Protein AF-A0AA50DY52-F1 (afdb_monomer_lite)

Sequence (109 aa):
MRAQLNVRLWTAGAGLVAGGRSVLEALAAVQMEESNQHELPRRIPLLWITGRADSVQDLASYSRWLYFAPPGASASPHSALCAGLTVEVGKDLSQQLQRPPNFSPRMVS

Radius of gyration: 14.91 Å; chains: 1; bounding box: 33×32×46 Å

Foldseek 3Di:
DPPQPQDWDADQVPGIDTDDPRVVVCVVPDDPPDDRPDDDPQPDAEAAEDCDLVVVASHHAAHEYEHEDDPPRPDHHAYQRYFYFYDDPPDDVVVRVPDDTDHHHDPDD

Structure (mmCIF, N/CA/C/O backbone):
data_AF-A0AA50DY5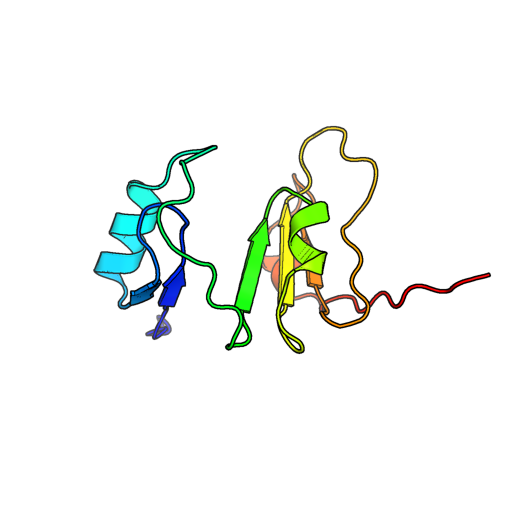2-F1
#
_entry.id   AF-A0AA50DY52-F1
#
loop_
_atom_site.group_PDB
_atom_site.id
_atom_site.type_symbol
_atom_site.label_atom_id
_atom_site.label_alt_id
_atom_site.label_comp_id
_atom_site.label_asym_id
_atom_site.label_entity_id
_atom_site.label_seq_id
_atom_site.pdbx_PDB_ins_code
_atom_site.Cartn_x
_atom_site.Cartn_y
_atom_site.Cartn_z
_atom_site.occupancy
_atom_site.B_iso_or_equiv
_atom_site.auth_seq_id
_atom_site.auth_comp_id
_atom_site.auth_asym_id
_atom_site.auth_atom_id
_atom_site.pdbx_PDB_model_num
ATOM 1 N N . MET A 1 1 ? -11.083 12.622 -19.545 1.00 38.72 1 MET A N 1
ATOM 2 C CA . MET A 1 1 ? -9.715 12.182 -19.896 1.00 38.72 1 MET A CA 1
ATOM 3 C C . MET A 1 1 ? -9.400 10.949 -19.047 1.00 38.72 1 MET A C 1
ATOM 5 O O . MET A 1 1 ? -9.331 11.087 -17.834 1.00 38.72 1 MET A O 1
ATOM 9 N N . ARG A 1 2 ? -9.337 9.732 -19.618 1.00 48.22 2 ARG A N 1
ATOM 10 C CA . ARG A 1 2 ? -8.881 8.546 -18.859 1.00 48.22 2 ARG A CA 1
ATOM 11 C C . ARG A 1 2 ? -7.374 8.696 -18.689 1.00 48.22 2 ARG A C 1
ATOM 13 O O . ARG A 1 2 ? -6.663 8.695 -19.689 1.00 48.22 2 ARG A O 1
ATOM 20 N N . ALA A 1 3 ? -6.901 8.870 -17.460 1.00 53.62 3 ALA A N 1
ATOM 21 C CA . ALA A 1 3 ? -5.473 8.835 -17.190 1.00 53.62 3 ALA A CA 1
ATOM 22 C C . ALA A 1 3 ? -4.950 7.454 -17.616 1.00 53.62 3 ALA A C 1
ATOM 24 O O . ALA A 1 3 ? -5.369 6.436 -17.063 1.00 53.62 3 ALA A O 1
ATOM 25 N N . GLN A 1 4 ? -4.079 7.405 -18.627 1.00 57.75 4 GLN A N 1
ATOM 26 C CA . GLN A 1 4 ? -3.275 6.217 -18.903 1.00 57.75 4 GLN A CA 1
ATOM 27 C C . GLN A 1 4 ? -2.240 6.119 -17.782 1.00 57.75 4 GLN A C 1
ATOM 29 O O . GLN A 1 4 ? -1.106 6.570 -17.905 1.00 57.75 4 GLN A O 1
ATOM 34 N N . LEU A 1 5 ? -2.676 5.626 -16.627 1.00 60.59 5 LEU A N 1
ATOM 35 C CA . LEU A 1 5 ? -1.789 5.386 -15.506 1.00 60.59 5 LEU A CA 1
ATOM 36 C C . LEU A 1 5 ? -0.876 4.222 -15.900 1.00 60.59 5 LEU A C 1
ATOM 38 O O . LEU A 1 5 ? -1.349 3.120 -16.181 1.00 60.59 5 LEU A O 1
ATOM 42 N N . ASN A 1 6 ? 0.435 4.464 -15.919 1.00 75.00 6 ASN A N 1
ATOM 43 C CA . ASN A 1 6 ? 1.434 3.401 -15.947 1.00 75.00 6 ASN A CA 1
ATOM 44 C C . ASN A 1 6 ? 1.439 2.714 -14.568 1.00 75.00 6 ASN A C 1
ATOM 46 O O . ASN A 1 6 ? 2.307 2.961 -13.730 1.00 75.00 6 ASN A O 1
ATOM 50 N N . VAL A 1 7 ? 0.374 1.955 -14.290 1.00 81.50 7 VAL A N 1
ATOM 51 C CA . VAL A 1 7 ? 0.162 1.296 -13.001 1.00 81.50 7 VAL A CA 1
ATOM 52 C C . VAL A 1 7 ? 1.056 0.073 -12.930 1.00 81.50 7 VAL A C 1
ATOM 54 O O . VAL A 1 7 ? 1.069 -0.768 -13.833 1.00 81.50 7 VAL A O 1
ATOM 57 N N . ARG A 1 8 ? 1.768 -0.027 -11.812 1.00 90.81 8 ARG A N 1
ATOM 58 C CA . ARG A 1 8 ? 2.379 -1.264 -11.349 1.00 90.81 8 ARG A CA 1
ATOM 59 C C . ARG A 1 8 ? 1.680 -1.679 -10.067 1.00 90.81 8 ARG A C 1
ATOM 61 O O . ARG A 1 8 ? 1.386 -0.825 -9.233 1.00 90.81 8 ARG A O 1
ATOM 68 N N . LEU A 1 9 ? 1.420 -2.967 -9.932 1.00 91.56 9 LEU A N 1
ATOM 69 C CA . LEU A 1 9 ? 0.806 -3.560 -8.755 1.00 91.56 9 LEU A CA 1
ATOM 70 C C . LEU A 1 9 ? 1.727 -4.662 -8.260 1.00 91.56 9 LEU A C 1
ATOM 72 O O . LEU A 1 9 ? 2.217 -5.453 -9.058 1.00 91.56 9 LEU A O 1
ATOM 76 N N . TRP A 1 10 ? 1.957 -4.708 -6.956 1.00 91.94 10 TRP A N 1
ATOM 77 C CA . TRP A 1 10 ? 2.567 -5.863 -6.321 1.00 91.94 10 TRP A CA 1
ATOM 78 C C . TRP A 1 10 ? 1.505 -6.589 -5.499 1.00 91.94 10 TRP A C 1
ATOM 80 O O . TRP A 1 10 ? 0.731 -5.943 -4.794 1.00 91.94 10 TRP A O 1
ATOM 90 N N . THR A 1 11 ? 1.477 -7.913 -5.600 1.00 90.69 11 THR A N 1
ATOM 91 C CA . THR A 1 11 ? 0.712 -8.800 -4.713 1.00 90.69 11 THR A CA 1
ATOM 92 C C . THR A 1 11 ? 1.620 -9.936 -4.263 1.00 90.69 11 THR A C 1
ATOM 94 O O . THR A 1 11 ? 2.658 -10.190 -4.883 1.00 90.69 11 THR A O 1
ATOM 97 N N . ALA A 1 12 ? 1.238 -10.622 -3.193 1.00 88.31 12 ALA A N 1
ATOM 98 C CA . ALA A 1 12 ? 2.048 -11.696 -2.645 1.00 88.31 12 ALA A CA 1
ATOM 99 C C . ALA A 1 12 ? 2.056 -12.920 -3.587 1.00 88.31 12 ALA A C 1
ATOM 101 O O . ALA A 1 12 ? 3.089 -13.582 -3.735 1.00 88.31 12 ALA A O 1
ATOM 102 N N . GLY A 1 13 ? 0.947 -13.170 -4.293 1.00 89.50 13 GLY A N 1
ATOM 103 C CA . GLY A 1 13 ? 0.815 -14.258 -5.263 1.00 89.50 13 GLY A CA 1
ATOM 104 C C . GLY A 1 13 ? 1.368 -13.955 -6.656 1.00 89.50 13 GLY A C 1
ATOM 105 O O . GLY A 1 13 ? 1.969 -14.836 -7.261 1.00 89.50 13 GLY A O 1
ATOM 106 N N . ALA A 1 14 ? 1.221 -12.730 -7.175 1.00 90.19 14 ALA A N 1
ATOM 107 C CA . ALA A 1 14 ? 1.622 -12.406 -8.555 1.00 90.19 14 ALA A CA 1
ATOM 108 C C . ALA A 1 14 ? 2.949 -11.636 -8.676 1.00 90.19 14 ALA A C 1
ATOM 110 O O . ALA A 1 14 ? 3.418 -11.389 -9.789 1.00 90.19 14 ALA A O 1
ATOM 111 N N . GLY A 1 15 ? 3.547 -11.205 -7.562 1.00 91.06 15 GLY A N 1
ATOM 112 C CA . GLY A 1 15 ? 4.717 -10.334 -7.592 1.00 91.06 15 GLY A CA 1
ATOM 113 C C . GLY A 1 15 ? 4.405 -8.984 -8.247 1.00 91.06 15 GLY A C 1
ATOM 114 O O . GLY A 1 15 ? 3.271 -8.504 -8.196 1.00 91.06 15 GLY A O 1
ATOM 115 N N . LEU A 1 16 ? 5.419 -8.337 -8.835 1.00 91.50 16 LEU A N 1
ATOM 116 C CA . LEU A 1 16 ? 5.271 -7.024 -9.470 1.00 91.50 16 LEU A CA 1
ATOM 117 C C . LEU A 1 16 ? 4.763 -7.158 -10.914 1.00 91.50 16 LEU A C 1
ATOM 119 O O . LEU A 1 16 ? 5.519 -7.517 -11.815 1.00 91.50 16 LEU A O 1
ATOM 123 N N . VAL A 1 17 ? 3.509 -6.779 -11.145 1.00 92.31 17 VAL A N 1
ATOM 124 C CA . VAL A 1 17 ? 2.872 -6.727 -12.467 1.00 92.31 17 VAL A CA 1
ATOM 125 C C . VAL A 1 17 ? 2.752 -5.288 -12.968 1.00 92.31 17 VAL A C 1
ATOM 127 O O . VAL A 1 17 ? 2.640 -4.344 -12.183 1.00 92.31 17 VAL A O 1
ATOM 130 N N . ALA A 1 18 ? 2.772 -5.101 -14.287 1.00 91.12 18 ALA A N 1
ATOM 131 C CA . ALA A 1 18 ? 2.698 -3.792 -14.933 1.00 91.12 18 ALA A CA 1
ATOM 132 C C . ALA A 1 18 ? 1.727 -3.805 -16.119 1.00 91.12 18 ALA A C 1
ATOM 134 O O . ALA A 1 18 ? 1.587 -4.815 -16.806 1.00 91.12 18 ALA A O 1
ATOM 135 N N . GLY A 1 19 ? 1.105 -2.656 -16.387 1.00 86.44 19 GLY A N 1
ATOM 136 C CA . GLY A 1 19 ? 0.184 -2.477 -17.509 1.00 86.44 19 GLY A CA 1
ATOM 137 C C . GLY A 1 19 ? -1.274 -2.761 -17.141 1.00 86.44 19 GLY A C 1
ATOM 138 O O . GLY A 1 19 ? -1.577 -3.596 -16.296 1.00 86.44 19 GLY A O 1
ATOM 139 N N . GLY A 1 20 ? -2.201 -2.038 -17.777 1.00 86.75 20 GLY A N 1
ATOM 140 C CA . GLY A 1 20 ? -3.597 -1.986 -17.330 1.00 86.75 20 GLY A CA 1
ATOM 141 C C . GLY A 1 20 ? -4.303 -3.343 -17.293 1.00 86.75 20 GLY A C 1
ATOM 142 O O . GLY A 1 20 ? -4.933 -3.668 -16.294 1.00 86.75 20 GLY A O 1
ATOM 143 N N . ARG A 1 21 ? -4.181 -4.152 -18.354 1.00 88.31 21 ARG A N 1
ATOM 144 C CA . ARG A 1 21 ? -4.840 -5.464 -18.422 1.00 88.31 21 ARG A CA 1
ATOM 145 C C . ARG A 1 21 ? -4.262 -6.449 -17.405 1.00 88.31 21 ARG A C 1
ATOM 147 O O . ARG A 1 21 ? -5.025 -7.000 -16.626 1.00 88.31 21 ARG A O 1
ATOM 154 N N . SER A 1 22 ? -2.941 -6.599 -17.363 1.00 89.69 22 SER A N 1
ATOM 155 C CA . SER A 1 22 ? -2.271 -7.524 -16.442 1.00 89.69 22 SER A CA 1
ATOM 156 C C . SER A 1 22 ? -2.502 -7.155 -14.974 1.00 89.69 22 SER A C 1
ATOM 158 O O . SER A 1 22 ? -2.678 -8.034 -14.139 1.00 89.69 22 SER A O 1
ATOM 160 N N . VAL A 1 23 ? -2.563 -5.856 -14.652 1.00 90.69 23 VAL A N 1
ATOM 161 C CA . VAL A 1 23 ? -2.935 -5.380 -13.309 1.00 90.69 23 VAL A CA 1
ATOM 162 C C . VAL A 1 23 ? -4.377 -5.764 -12.967 1.00 90.69 23 VAL A C 1
ATOM 164 O O . VAL A 1 23 ? -4.624 -6.243 -11.866 1.00 90.69 23 VAL A O 1
ATOM 167 N N . LEU A 1 24 ? -5.330 -5.579 -13.888 1.00 90.00 24 LEU A N 1
ATOM 168 C CA . LEU A 1 24 ? -6.730 -5.957 -13.659 1.00 90.00 24 LEU A CA 1
ATOM 169 C C . LEU A 1 24 ? -6.906 -7.473 -13.517 1.00 90.00 24 LEU A C 1
ATOM 171 O O . LEU A 1 24 ? -7.675 -7.914 -12.670 1.00 90.00 24 LEU A O 1
ATOM 175 N N . GLU A 1 25 ? -6.181 -8.261 -14.310 1.00 91.06 25 GLU A N 1
ATOM 176 C CA . GLU A 1 25 ? -6.169 -9.723 -14.206 1.00 91.06 25 GLU A CA 1
ATOM 177 C C . GLU A 1 25 ? -5.589 -10.174 -12.857 1.00 91.06 25 GLU A C 1
ATOM 179 O O . GLU A 1 25 ? -6.197 -11.004 -12.186 1.00 91.06 25 GLU A O 1
ATOM 184 N N . ALA A 1 26 ? -4.487 -9.568 -12.402 1.00 91.25 26 ALA A N 1
ATOM 185 C CA . ALA A 1 26 ? -3.923 -9.844 -11.081 1.00 91.25 26 ALA A CA 1
ATOM 186 C C . ALA A 1 26 ? -4.888 -9.468 -9.942 1.00 91.25 26 ALA A C 1
ATOM 188 O O . ALA A 1 26 ? -5.045 -10.236 -8.999 1.00 91.25 26 ALA A O 1
ATOM 189 N N . LEU A 1 27 ? -5.581 -8.326 -10.042 1.00 90.00 27 LEU A N 1
ATOM 190 C CA . LEU A 1 27 ? -6.602 -7.925 -9.064 1.00 90.00 27 LEU A CA 1
ATOM 191 C C . LEU A 1 27 ? -7.802 -8.876 -9.042 1.00 90.00 27 LEU A C 1
ATOM 193 O O . LEU A 1 27 ? -8.352 -9.119 -7.975 1.00 90.00 27 LEU A O 1
ATOM 197 N N . ALA A 1 28 ? -8.214 -9.406 -10.195 1.00 90.06 28 ALA A N 1
ATOM 198 C CA . ALA A 1 28 ? -9.299 -10.383 -10.271 1.00 90.06 28 ALA A CA 1
ATOM 199 C C . ALA A 1 28 ? -8.894 -11.756 -9.711 1.00 90.06 28 ALA A C 1
ATOM 201 O O . ALA A 1 28 ? -9.746 -12.483 -9.207 1.00 90.06 28 ALA A O 1
ATOM 202 N N . ALA A 1 29 ? -7.611 -12.110 -9.808 1.00 90.12 29 ALA A N 1
ATOM 203 C CA . ALA A 1 29 ? -7.077 -13.373 -9.311 1.00 90.12 29 ALA A CA 1
ATOM 204 C C . ALA A 1 29 ? -6.699 -13.344 -7.819 1.00 90.12 29 ALA A C 1
ATOM 206 O O . ALA A 1 29 ? -6.532 -14.413 -7.231 1.00 90.12 29 ALA A O 1
ATOM 207 N N . VAL A 1 30 ? -6.544 -12.157 -7.214 1.00 88.44 30 VAL A N 1
ATOM 208 C CA . VAL A 1 30 ? -6.074 -12.022 -5.828 1.00 88.44 30 VAL A CA 1
ATOM 209 C C . VAL A 1 30 ? -7.059 -12.668 -4.852 1.00 88.44 30 VAL A C 1
ATOM 211 O O . VAL A 1 30 ? -8.274 -12.480 -4.946 1.00 88.44 30 VAL A O 1
ATOM 214 N N . GLN A 1 31 ? -6.529 -13.424 -3.895 1.00 86.56 31 GLN A N 1
ATOM 215 C CA . GLN A 1 31 ? -7.314 -14.063 -2.843 1.00 86.56 31 GLN A CA 1
ATOM 216 C C . GLN A 1 31 ? -6.907 -13.520 -1.478 1.00 86.56 31 GLN A C 1
ATOM 218 O O . GLN A 1 31 ? -5.759 -13.130 -1.253 1.00 86.56 31 GLN A O 1
ATOM 223 N N . MET A 1 32 ? -7.866 -13.487 -0.555 1.00 81.38 32 MET A N 1
ATOM 224 C CA . MET A 1 32 ? -7.577 -13.149 0.833 1.00 81.38 32 MET A CA 1
ATOM 225 C C . MET A 1 32 ? -6.654 -14.221 1.427 1.00 81.38 32 MET A C 1
ATOM 227 O O . MET A 1 32 ? -6.843 -15.403 1.160 1.00 81.38 32 MET A O 1
ATOM 231 N N . GLU A 1 33 ? -5.668 -13.798 2.221 1.00 80.31 33 GLU A N 1
ATOM 232 C CA . GLU A 1 33 ? -4.719 -14.700 2.898 1.00 80.31 33 GLU A CA 1
ATOM 233 C C . GLU A 1 33 ? -3.910 -15.603 1.947 1.00 80.31 33 GLU A C 1
ATOM 235 O O . GLU A 1 33 ? -3.502 -16.707 2.310 1.00 80.31 33 GLU A O 1
ATOM 240 N N . GLU A 1 34 ? -3.624 -15.124 0.732 1.00 82.94 34 GLU A N 1
ATOM 241 C CA . GLU A 1 34 ? -2.706 -15.818 -0.168 1.00 82.94 34 GLU A CA 1
ATOM 242 C C . GLU A 1 34 ? -1.318 -16.004 0.473 1.00 82.94 34 GLU A C 1
ATOM 244 O O . GLU A 1 34 ? -0.793 -15.139 1.182 1.00 82.94 34 GLU A O 1
ATOM 249 N N . SER A 1 35 ? -0.711 -17.165 0.223 1.00 83.88 35 SER A N 1
ATOM 250 C CA . SER A 1 35 ? 0.645 -17.440 0.694 1.00 83.88 35 SER A CA 1
ATOM 251 C C . SER A 1 35 ? 1.629 -16.478 0.041 1.00 83.88 35 SER A C 1
ATOM 253 O O . SER A 1 35 ? 1.531 -16.197 -1.154 1.00 83.88 35 SER A O 1
ATOM 255 N N . ASN A 1 36 ? 2.606 -16.000 0.811 1.00 84.50 36 ASN A N 1
ATOM 256 C CA . ASN A 1 36 ? 3.597 -15.081 0.278 1.00 84.50 36 ASN A CA 1
ATOM 257 C C . ASN A 1 36 ? 4.597 -15.810 -0.626 1.00 84.50 36 ASN A C 1
ATOM 259 O O . ASN A 1 36 ? 5.515 -16.462 -0.134 1.00 84.50 36 ASN A O 1
ATOM 263 N N . GLN A 1 37 ? 4.387 -15.722 -1.940 1.00 89.12 37 GLN A N 1
ATOM 264 C CA . GLN A 1 37 ? 5.222 -16.384 -2.946 1.00 89.12 37 GLN A CA 1
ATOM 265 C C . GLN A 1 37 ? 6.331 -15.471 -3.477 1.00 89.12 37 GLN A C 1
ATOM 267 O O . GLN A 1 37 ? 7.308 -15.956 -4.043 1.00 89.12 37 GLN A O 1
ATOM 272 N N . HIS A 1 38 ? 6.200 -14.156 -3.285 1.00 89.69 38 HIS A N 1
ATOM 273 C CA . HIS A 1 38 ? 7.112 -13.157 -3.827 1.00 89.69 38 HIS A CA 1
ATOM 274 C C . HIS A 1 38 ? 7.601 -12.212 -2.735 1.00 89.69 38 HIS A C 1
ATOM 276 O O . HIS A 1 38 ? 6.840 -11.764 -1.887 1.00 89.69 38 HIS A O 1
ATOM 282 N N . GLU A 1 39 ? 8.877 -11.840 -2.765 1.00 86.94 39 GLU A N 1
ATOM 283 C CA . GLU A 1 39 ? 9.381 -10.856 -1.810 1.00 86.94 39 GLU A CA 1
ATOM 284 C C . GLU A 1 39 ? 8.779 -9.464 -2.053 1.00 86.94 39 GLU A C 1
ATOM 286 O O . GLU A 1 39 ? 8.571 -9.028 -3.192 1.00 86.94 39 GLU A O 1
ATOM 291 N N . LEU A 1 40 ? 8.534 -8.739 -0.958 1.00 84.38 40 LEU A N 1
ATOM 292 C CA . LEU A 1 40 ? 8.094 -7.350 -1.014 1.00 84.38 40 LEU A CA 1
ATOM 293 C C . LEU A 1 40 ? 9.203 -6.470 -1.631 1.00 84.38 40 LEU A C 1
ATOM 295 O O . LEU A 1 40 ? 10.361 -6.588 -1.220 1.00 84.38 40 LEU A O 1
ATOM 299 N N . PRO A 1 41 ? 8.890 -5.520 -2.534 1.00 85.19 41 PRO A N 1
ATOM 300 C CA . PRO A 1 41 ? 9.869 -4.595 -3.102 1.00 85.19 41 PRO A CA 1
ATOM 301 C C . PRO A 1 41 ? 10.372 -3.561 -2.075 1.00 85.19 41 PRO A C 1
ATOM 303 O O . PRO A 1 41 ? 10.023 -2.386 -2.120 1.00 85.19 41 PRO A O 1
ATOM 306 N N . ARG A 1 42 ? 11.249 -3.971 -1.152 1.00 82.31 42 ARG A N 1
ATOM 307 C CA . ARG A 1 42 ? 11.751 -3.133 -0.040 1.00 82.31 42 ARG A CA 1
ATOM 308 C C . ARG A 1 42 ? 12.666 -1.974 -0.458 1.00 82.31 42 ARG A C 1
ATOM 310 O O . ARG A 1 42 ? 13.048 -1.168 0.381 1.00 82.31 42 ARG A O 1
ATOM 317 N N . ARG A 1 43 ? 13.075 -1.901 -1.729 1.00 84.19 43 ARG A N 1
ATOM 318 C CA . ARG A 1 43 ? 14.040 -0.899 -2.231 1.00 84.19 43 ARG A CA 1
ATOM 319 C C . ARG A 1 43 ? 13.398 0.271 -2.972 1.00 84.19 43 ARG A C 1
ATOM 321 O O . ARG A 1 43 ? 14.116 1.161 -3.415 1.00 84.19 43 ARG A O 1
ATOM 328 N N . ILE A 1 44 ? 12.078 0.265 -3.142 1.00 86.44 44 ILE A N 1
ATOM 329 C CA . ILE A 1 44 ? 11.352 1.326 -3.842 1.00 86.44 44 ILE A CA 1
ATOM 330 C C . ILE A 1 44 ? 10.225 1.860 -2.953 1.00 86.44 44 ILE A C 1
ATOM 332 O O . ILE A 1 44 ? 9.626 1.077 -2.219 1.00 86.44 44 ILE A O 1
ATOM 336 N N . PRO A 1 45 ? 9.905 3.164 -3.007 1.00 87.75 45 PRO A N 1
ATOM 337 C CA . PRO A 1 45 ? 8.720 3.687 -2.340 1.00 87.75 45 PRO A CA 1
ATOM 338 C C . PRO A 1 45 ? 7.450 3.065 -2.923 1.00 87.75 45 PRO A C 1
ATOM 340 O O . PRO A 1 45 ? 7.277 3.018 -4.145 1.00 87.75 45 PRO A O 1
ATOM 343 N N . LEU A 1 46 ? 6.554 2.609 -2.049 1.00 89.62 46 LEU A N 1
ATOM 344 C CA . LEU A 1 46 ? 5.290 1.977 -2.427 1.00 89.62 46 LEU A CA 1
ATOM 345 C C . LEU A 1 46 ? 4.098 2.803 -1.938 1.00 89.62 46 LEU A C 1
ATOM 347 O O . LEU A 1 46 ? 4.190 3.522 -0.945 1.00 89.62 46 LEU A O 1
ATOM 351 N N . LEU A 1 47 ? 2.960 2.661 -2.620 1.00 91.00 47 LEU A N 1
ATOM 352 C CA . LEU A 1 47 ? 1.656 2.916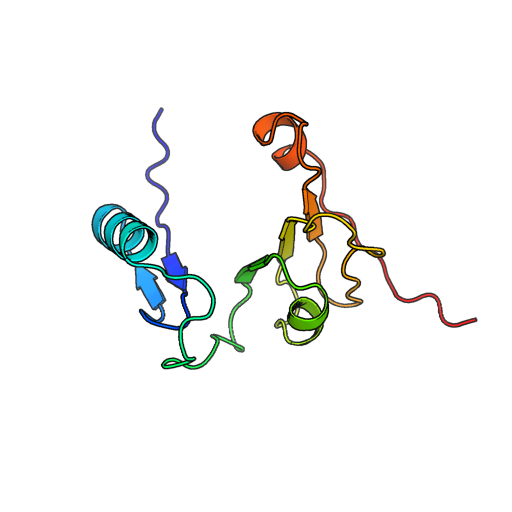 -2.014 1.00 91.00 47 LEU A CA 1
ATOM 353 C C . LEU A 1 47 ? 1.132 1.580 -1.481 1.00 91.00 47 LEU A C 1
ATOM 355 O O . LEU A 1 47 ? 0.711 0.726 -2.257 1.00 91.00 47 LEU A O 1
ATOM 359 N N . TRP A 1 48 ? 1.200 1.393 -0.168 1.00 91.88 48 TRP A N 1
ATOM 360 C CA . TRP A 1 48 ? 0.801 0.165 0.506 1.00 91.88 48 TRP A CA 1
ATOM 361 C C . TRP A 1 48 ? -0.677 0.200 0.882 1.00 91.88 48 TRP A C 1
ATOM 363 O O . TRP A 1 48 ? -1.090 1.027 1.690 1.00 91.88 48 TRP A O 1
ATOM 373 N N . ILE A 1 49 ? -1.480 -0.688 0.303 1.00 91.38 49 ILE A N 1
ATOM 374 C CA . ILE A 1 49 ? -2.914 -0.785 0.587 1.00 91.38 49 ILE A CA 1
ATOM 375 C C . ILE A 1 49 ? -3.128 -2.000 1.484 1.00 91.38 49 ILE A C 1
ATOM 377 O O . ILE A 1 49 ? -2.810 -3.115 1.083 1.00 91.38 49 ILE A O 1
ATOM 381 N N . THR A 1 50 ? -3.631 -1.796 2.702 1.00 89.69 50 THR A N 1
ATOM 382 C CA . THR A 1 50 ? -3.690 -2.876 3.697 1.00 89.69 50 THR A CA 1
ATOM 383 C C . THR A 1 50 ? -4.876 -2.748 4.645 1.00 89.69 50 THR A C 1
ATOM 385 O O . THR A 1 50 ? -5.285 -1.646 5.002 1.00 89.69 50 THR A O 1
ATOM 388 N N . GLY A 1 51 ? -5.403 -3.891 5.087 1.00 89.31 51 GLY A N 1
ATOM 389 C CA . GLY A 1 51 ? -6.298 -3.988 6.246 1.00 89.31 51 GLY A CA 1
ATOM 390 C C . GLY A 1 51 ? -5.568 -4.326 7.550 1.00 89.31 51 GLY A C 1
ATOM 391 O O . GLY A 1 51 ? -6.200 -4.488 8.589 1.00 89.31 51 GLY A O 1
ATOM 392 N N . ARG A 1 52 ? -4.235 -4.447 7.512 1.00 88.12 52 ARG A N 1
ATOM 393 C CA . ARG A 1 52 ? -3.396 -4.856 8.642 1.00 88.12 52 ARG A CA 1
ATOM 394 C C . ARG A 1 52 ? -2.448 -3.735 9.066 1.00 88.12 52 ARG A C 1
ATOM 396 O O . ARG A 1 52 ? -1.532 -3.374 8.324 1.00 88.12 52 ARG A O 1
ATOM 403 N N . ALA A 1 53 ? -2.658 -3.186 10.260 1.00 88.12 53 ALA A N 1
ATOM 404 C CA . ALA A 1 53 ? -1.908 -2.026 10.746 1.00 88.12 53 ALA A CA 1
ATOM 405 C C . ALA A 1 53 ? -0.413 -2.310 11.018 1.00 88.12 53 ALA A C 1
ATOM 407 O O . ALA A 1 53 ? 0.416 -1.415 10.868 1.00 88.12 53 ALA A O 1
ATOM 408 N N . ASP A 1 54 ? -0.059 -3.546 11.380 1.00 87.19 54 ASP A N 1
ATOM 409 C CA . ASP A 1 54 ? 1.318 -3.992 11.647 1.00 87.19 54 ASP A CA 1
ATOM 410 C C . ASP A 1 54 ? 2.227 -3.884 10.410 1.00 87.19 54 ASP A C 1
ATOM 412 O O . ASP A 1 54 ? 3.359 -3.413 10.505 1.00 87.19 54 ASP A O 1
ATOM 416 N N . SER A 1 55 ? 1.694 -4.223 9.233 1.00 85.25 55 SER A N 1
ATOM 417 C CA . SER A 1 55 ? 2.438 -4.285 7.965 1.00 85.25 55 SER A CA 1
ATOM 418 C C . SER A 1 55 ? 3.036 -2.952 7.492 1.00 85.25 55 SER A C 1
ATOM 420 O O . SER A 1 55 ? 3.891 -2.929 6.610 1.00 85.25 55 SER A O 1
ATOM 422 N N . VAL A 1 56 ? 2.607 -1.826 8.067 1.00 88.25 56 VAL A N 1
ATOM 423 C CA . VAL A 1 56 ? 3.073 -0.485 7.684 1.00 88.25 56 VAL A CA 1
ATOM 424 C C . VAL A 1 56 ? 4.486 -0.187 8.210 1.00 88.25 56 VAL A C 1
ATOM 426 O O . VAL A 1 56 ? 5.184 0.660 7.649 1.00 88.25 56 VAL A O 1
ATOM 429 N N . GLN A 1 57 ? 4.938 -0.878 9.261 1.00 84.00 57 GLN A N 1
ATOM 430 C CA . GLN A 1 57 ? 6.262 -0.642 9.857 1.00 84.00 57 GLN A CA 1
ATOM 431 C C . GLN A 1 57 ? 7.416 -1.147 8.979 1.00 84.00 57 GLN A C 1
ATOM 433 O O . GLN A 1 57 ? 8.527 -0.633 9.077 1.00 84.00 57 GLN A O 1
ATOM 438 N N . ASP A 1 58 ? 7.140 -2.100 8.086 1.00 83.19 58 ASP A N 1
ATOM 439 C CA . ASP A 1 58 ? 8.132 -2.749 7.221 1.00 83.19 58 ASP A CA 1
ATOM 440 C C . ASP A 1 58 ? 8.399 -2.006 5.902 1.00 83.19 58 ASP A C 1
ATOM 442 O O . ASP A 1 58 ? 9.177 -2.473 5.058 1.00 83.19 58 ASP A O 1
ATOM 446 N N . LEU A 1 59 ? 7.728 -0.871 5.692 1.00 86.50 59 LEU A N 1
ATOM 447 C CA . LEU A 1 59 ? 7.800 -0.114 4.450 1.00 86.50 59 LEU A CA 1
ATOM 448 C C . LEU A 1 59 ? 9.097 0.689 4.344 1.00 86.50 59 LEU A C 1
ATOM 450 O O . LEU A 1 59 ? 9.589 1.273 5.309 1.00 86.50 59 LEU A O 1
ATOM 454 N N . ALA A 1 60 ? 9.616 0.773 3.120 1.00 86.75 60 ALA A N 1
ATOM 455 C CA . ALA A 1 60 ? 10.737 1.646 2.804 1.00 86.75 60 ALA A CA 1
ATOM 456 C C . ALA A 1 60 ? 10.371 3.116 3.059 1.00 86.75 60 ALA A C 1
ATOM 458 O O . ALA A 1 60 ? 9.228 3.522 2.826 1.00 86.75 60 ALA A O 1
ATOM 459 N N . SER A 1 61 ? 11.350 3.931 3.458 1.00 85.00 61 SER A N 1
ATOM 460 C CA . SER A 1 61 ? 11.177 5.379 3.622 1.00 85.00 61 SER A CA 1
ATOM 461 C C . SER A 1 61 ? 10.513 6.022 2.401 1.00 85.00 61 SER A C 1
ATOM 463 O O . SER A 1 61 ? 10.740 5.602 1.265 1.00 85.00 61 SER A O 1
ATOM 465 N N . TYR A 1 62 ? 9.710 7.063 2.640 1.00 85.75 62 TYR A N 1
ATOM 466 C CA . TYR A 1 62 ? 8.915 7.770 1.622 1.00 85.75 62 TYR A CA 1
ATOM 467 C C . TYR A 1 62 ? 7.784 6.958 0.980 1.00 85.75 62 TYR A C 1
ATOM 469 O O . TYR A 1 62 ? 7.071 7.485 0.121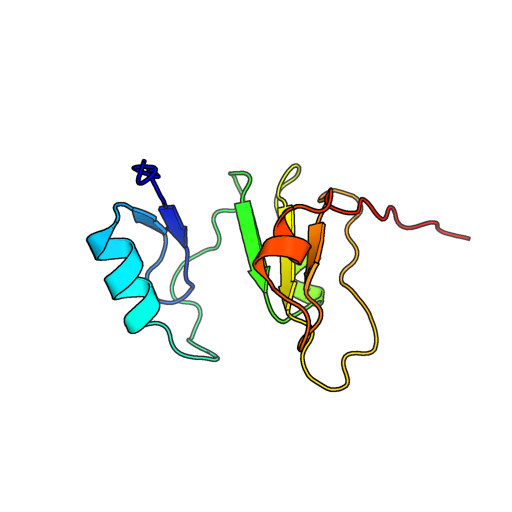 1.00 85.75 62 TYR A O 1
ATOM 477 N N . SER A 1 63 ? 7.571 5.709 1.399 1.00 90.62 63 SER A N 1
ATOM 478 C CA . SER A 1 63 ? 6.337 5.003 1.066 1.00 90.62 63 SER A CA 1
ATOM 479 C C . SER A 1 63 ? 5.134 5.724 1.673 1.00 90.62 63 SER A C 1
ATOM 481 O O . SER A 1 63 ? 5.241 6.488 2.638 1.00 90.62 63 SER A O 1
ATOM 483 N N . ARG A 1 64 ? 3.963 5.465 1.100 1.00 91.94 64 ARG A N 1
ATOM 484 C CA . ARG A 1 64 ? 2.684 5.848 1.688 1.00 91.94 64 ARG A CA 1
ATOM 485 C C . ARG A 1 64 ? 1.863 4.616 1.981 1.00 91.94 64 ARG A C 1
ATOM 487 O O . ARG A 1 64 ? 2.037 3.590 1.332 1.00 91.94 64 ARG A O 1
ATOM 494 N N . TRP A 1 65 ? 0.932 4.738 2.909 1.00 92.12 65 TRP A N 1
ATOM 495 C CA . TRP A 1 65 ? -0.015 3.673 3.198 1.00 92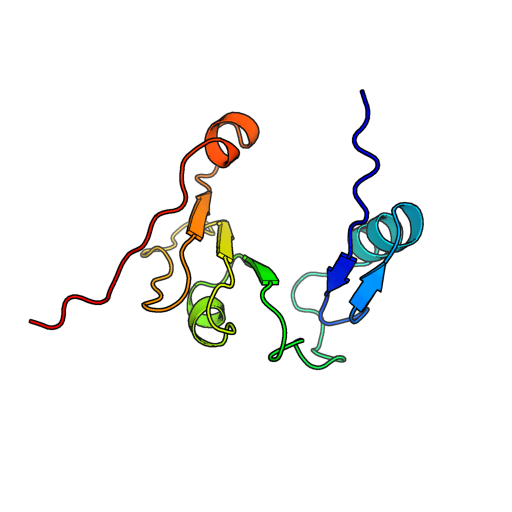.12 65 TRP A CA 1
ATOM 496 C C . TRP A 1 65 ? -1.457 4.172 3.123 1.00 92.12 65 TRP A C 1
ATOM 498 O O . TRP A 1 65 ? -1.756 5.337 3.388 1.00 92.12 65 TRP A O 1
ATOM 508 N N . LEU A 1 66 ? -2.347 3.270 2.735 1.00 93.25 66 LEU A N 1
ATOM 509 C CA . LEU A 1 66 ? -3.788 3.441 2.720 1.00 93.25 66 LEU A CA 1
ATOM 510 C C . LEU A 1 66 ? -4.386 2.285 3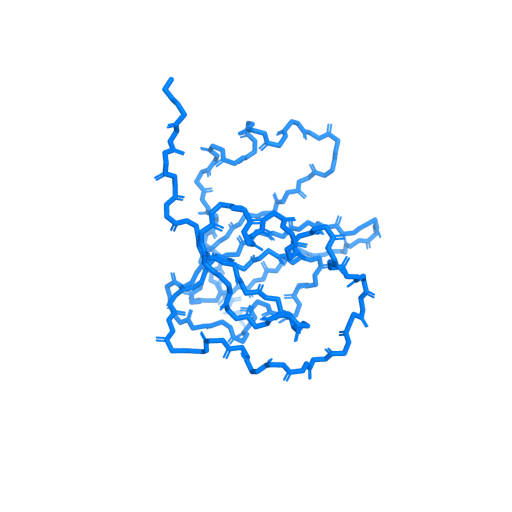.521 1.00 93.25 66 LEU A C 1
ATOM 512 O O . LEU A 1 66 ? -4.293 1.125 3.116 1.00 93.25 66 LEU A O 1
ATOM 516 N N . TYR A 1 67 ? -4.946 2.601 4.682 1.00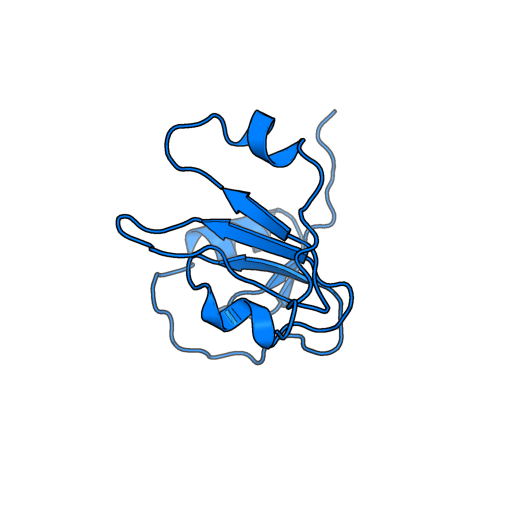 93.06 67 TYR A N 1
ATOM 517 C CA . TYR A 1 67 ? -5.426 1.611 5.634 1.00 93.06 67 TYR A CA 1
ATOM 518 C C . TYR A 1 67 ? -6.942 1.476 5.573 1.00 93.06 67 TYR A C 1
ATOM 520 O O . TYR A 1 67 ? -7.657 2.431 5.864 1.00 93.06 67 TYR A O 1
ATOM 528 N N . PHE A 1 68 ? -7.430 0.289 5.232 1.00 91.19 68 PHE A N 1
ATOM 529 C CA . PHE A 1 68 ? -8.848 -0.054 5.272 1.00 91.19 68 PHE A CA 1
ATOM 530 C C . PHE A 1 68 ? -9.142 -0.758 6.593 1.00 91.19 68 PHE A C 1
ATOM 532 O O . PHE A 1 68 ? -8.916 -1.959 6.724 1.00 91.19 68 PHE A O 1
ATOM 539 N N . ALA A 1 69 ? -9.606 0.002 7.585 1.00 86.88 69 ALA A N 1
ATOM 540 C CA . ALA A 1 69 ? -9.834 -0.524 8.925 1.00 86.88 69 ALA A CA 1
ATOM 541 C C . ALA A 1 69 ? -10.913 -1.627 8.909 1.00 86.88 69 ALA A C 1
ATOM 543 O O . ALA A 1 69 ? -12.045 -1.351 8.494 1.00 86.88 69 ALA A O 1
ATOM 544 N N . PRO A 1 70 ? -10.608 -2.857 9.364 1.00 85.50 70 PRO A N 1
ATOM 545 C CA . PRO A 1 70 ? -11.627 -3.882 9.517 1.00 85.50 70 PRO A CA 1
ATOM 546 C C . PRO A 1 70 ? -12.588 -3.521 10.666 1.00 85.50 70 PRO A C 1
ATOM 548 O O . PRO A 1 70 ? -12.222 -2.757 11.569 1.00 85.50 70 PRO A O 1
ATOM 551 N N . PRO A 1 71 ? -13.815 -4.072 10.676 1.00 82.00 71 PRO A N 1
ATOM 552 C CA . PRO A 1 71 ? -14.749 -3.883 11.781 1.00 82.00 71 PRO A CA 1
ATOM 553 C C . PRO A 1 71 ? -14.107 -4.240 13.129 1.00 82.00 71 PRO A C 1
ATOM 555 O O . PRO A 1 71 ? -13.518 -5.307 13.279 1.00 82.00 71 PRO A O 1
ATOM 558 N N . GLY A 1 72 ? -14.215 -3.342 14.111 1.00 77.94 72 GLY A N 1
ATOM 559 C CA . GLY A 1 72 ? -13.638 -3.548 15.445 1.00 77.94 72 GLY A CA 1
ATOM 560 C C . GLY A 1 72 ? -12.140 -3.240 15.569 1.00 77.94 72 GLY A C 1
ATOM 561 O O . GLY A 1 72 ? -11.572 -3.464 16.635 1.00 77.94 72 GLY A O 1
ATOM 562 N N . ALA A 1 73 ? -11.488 -2.704 14.530 1.00 80.12 73 ALA A N 1
ATOM 563 C CA . ALA A 1 73 ? -10.118 -2.212 14.649 1.00 80.12 73 ALA A CA 1
ATOM 564 C C . ALA A 1 73 ? -10.027 -1.062 15.667 1.00 80.12 73 ALA A C 1
ATOM 566 O O . ALA A 1 73 ? -10.722 -0.055 15.535 1.00 80.12 73 ALA A O 1
ATOM 567 N N . SER A 1 74 ? -9.149 -1.193 16.667 1.00 68.50 74 SER A N 1
ATOM 568 C CA . SER A 1 74 ? -9.027 -0.196 17.742 1.00 68.50 74 SER A CA 1
ATOM 569 C C . SER A 1 74 ? -8.059 0.950 17.432 1.00 68.50 74 SER A C 1
ATOM 571 O O . SER A 1 74 ? -8.103 1.973 18.111 1.00 68.50 74 SER A O 1
ATOM 573 N N . ALA A 1 75 ? -7.192 0.807 16.422 1.00 73.50 75 ALA A N 1
ATOM 574 C CA . ALA A 1 75 ? -6.159 1.792 16.120 1.00 73.50 75 ALA A CA 1
ATOM 575 C C . ALA A 1 75 ? -5.837 1.884 14.622 1.00 73.50 75 ALA A C 1
ATOM 577 O O . ALA A 1 75 ? -5.840 0.891 13.890 1.00 73.50 75 ALA A O 1
ATOM 578 N N . SER A 1 76 ? -5.523 3.101 14.181 1.00 80.19 76 SER A N 1
ATOM 579 C CA . SER A 1 76 ? -4.914 3.365 12.880 1.00 80.19 76 SER A CA 1
ATOM 580 C C . SER A 1 76 ? -3.424 3.005 12.896 1.00 80.19 76 SER A C 1
ATOM 582 O O . SER A 1 76 ? -2.772 3.188 13.928 1.00 80.19 76 SER A O 1
ATOM 584 N N . PRO A 1 77 ? -2.857 2.550 11.765 1.00 85.56 77 PRO A N 1
ATOM 585 C CA . PRO A 1 77 ? -1.428 2.344 11.650 1.00 85.56 77 PRO A CA 1
ATOM 586 C C . PRO A 1 77 ? -0.661 3.632 11.912 1.00 85.56 77 PRO A C 1
ATOM 588 O O . PRO A 1 77 ? -1.122 4.741 11.639 1.00 85.56 77 PRO A O 1
ATOM 591 N N . HIS A 1 78 ? 0.546 3.446 12.426 1.00 80.19 78 HIS A N 1
ATOM 592 C CA . HIS A 1 78 ? 1.446 4.518 12.793 1.00 80.19 78 HIS A CA 1
ATOM 593 C C . HIS A 1 78 ? 2.824 4.228 12.216 1.00 80.19 78 HIS A C 1
ATOM 595 O O . HIS A 1 78 ? 3.343 3.123 12.369 1.00 80.19 78 HIS A O 1
ATOM 601 N N . SER A 1 79 ? 3.428 5.216 11.563 1.00 81.31 79 SER A N 1
ATOM 602 C CA . SER A 1 79 ? 4.778 5.095 11.022 1.00 81.31 79 SER A CA 1
ATOM 603 C C . SER A 1 79 ? 5.498 6.427 11.099 1.00 81.31 79 SER A C 1
ATOM 605 O O . SER A 1 79 ? 5.006 7.444 10.619 1.00 81.31 79 SER A O 1
ATOM 607 N N . ALA A 1 80 ? 6.702 6.399 11.667 1.00 77.81 80 ALA A N 1
ATOM 608 C CA . ALA A 1 80 ? 7.571 7.568 11.736 1.00 77.81 80 ALA A CA 1
ATOM 609 C C . ALA A 1 80 ? 8.201 7.926 10.378 1.00 77.81 80 ALA A C 1
ATOM 611 O O . ALA A 1 80 ? 8.751 9.012 10.237 1.00 77.81 80 ALA A O 1
ATOM 612 N N . LEU A 1 81 ? 8.155 7.019 9.395 1.00 82.75 81 LEU A N 1
ATOM 613 C CA . LEU A 1 81 ? 8.846 7.171 8.108 1.00 82.75 81 LEU A CA 1
ATOM 614 C C . LEU A 1 81 ? 7.890 7.337 6.923 1.00 82.75 81 LEU A C 1
ATOM 616 O O . LEU A 1 81 ? 8.314 7.772 5.851 1.00 82.75 81 LEU A O 1
ATOM 620 N N . CYS A 1 82 ? 6.617 6.972 7.098 1.00 87.75 82 CYS A N 1
ATOM 621 C CA . CYS A 1 82 ? 5.640 6.887 6.019 1.00 87.75 82 CYS A CA 1
ATOM 622 C C . CYS A 1 82 ? 4.339 7.596 6.408 1.00 87.75 82 CYS A C 1
ATOM 624 O O . CYS A 1 82 ? 3.676 7.214 7.374 1.00 87.75 82 CYS A O 1
ATOM 626 N N . ALA A 1 83 ? 3.944 8.594 5.617 1.00 90.19 83 ALA A N 1
ATOM 627 C CA . ALA A 1 83 ? 2.634 9.228 5.741 1.00 90.19 83 ALA A CA 1
ATOM 628 C C . ALA A 1 83 ? 1.542 8.325 5.153 1.00 90.19 83 ALA A C 1
ATOM 630 O O . ALA A 1 83 ? 1.785 7.587 4.196 1.00 90.19 83 ALA A O 1
ATOM 631 N N . GLY A 1 84 ? 0.317 8.421 5.653 1.00 91.94 84 GLY A N 1
ATOM 632 C CA . GLY A 1 84 ? -0.775 7.655 5.072 1.00 91.94 84 GLY A CA 1
ATOM 633 C C . GLY A 1 84 ? -2.158 8.101 5.486 1.00 91.94 84 GLY A C 1
ATOM 634 O O . GLY A 1 84 ? -2.343 9.127 6.133 1.00 91.94 84 GLY A O 1
ATOM 635 N N . LEU A 1 85 ? -3.150 7.356 5.023 1.00 92.25 85 LEU A N 1
ATOM 636 C CA . LEU A 1 85 ? -4.554 7.695 5.183 1.00 92.25 85 LEU A CA 1
ATOM 637 C C . LEU A 1 85 ? -5.322 6.473 5.680 1.00 92.25 85 LEU A C 1
ATOM 639 O O . LEU A 1 85 ? -5.217 5.391 5.106 1.00 92.25 85 LEU A O 1
ATOM 643 N N . THR A 1 86 ? -6.129 6.661 6.719 1.00 92.00 86 THR A N 1
ATOM 644 C CA . THR A 1 86 ? -7.132 5.676 7.127 1.00 92.00 86 THR A CA 1
ATOM 645 C C . THR A 1 86 ? -8.414 5.926 6.349 1.00 92.00 86 THR A C 1
ATOM 647 O O . THR A 1 86 ? -8.956 7.031 6.378 1.00 92.00 86 THR A O 1
ATOM 650 N N . VAL A 1 87 ? -8.889 4.895 5.662 1.00 91.19 87 VAL A N 1
ATOM 651 C CA . VAL A 1 87 ? -10.177 4.874 4.981 1.00 91.19 87 VAL A CA 1
ATOM 652 C C . VAL A 1 87 ? -11.232 4.391 5.963 1.00 91.19 87 VAL A C 1
ATOM 654 O O . VAL A 1 87 ? -11.168 3.286 6.500 1.00 91.19 87 VAL A O 1
ATOM 657 N N . GLU A 1 88 ? -12.220 5.243 6.175 1.00 87.31 88 GLU A N 1
ATOM 658 C CA . GLU A 1 88 ? -13.409 4.972 6.955 1.00 87.31 88 GLU A CA 1
ATOM 659 C C . GLU A 1 88 ? -14.452 4.284 6.070 1.00 87.31 88 GLU A C 1
ATOM 661 O O . GLU A 1 88 ? -14.856 4.799 5.018 1.00 87.31 88 GLU A O 1
ATOM 666 N N . VAL A 1 89 ? -14.908 3.116 6.515 1.00 85.06 89 VAL A N 1
ATOM 667 C CA . VAL A 1 89 ? -15.996 2.387 5.861 1.00 85.06 89 VAL A CA 1
ATOM 668 C C . VAL A 1 89 ? -17.289 3.203 5.964 1.00 85.06 89 VAL A C 1
ATOM 670 O O . VAL A 1 89 ? -17.577 3.806 6.995 1.00 85.06 89 VAL A O 1
ATOM 673 N N . GLY A 1 90 ? -18.073 3.239 4.885 1.00 85.00 90 GLY A N 1
ATOM 674 C CA . GLY A 1 90 ? -19.361 3.945 4.838 1.00 85.00 90 GLY A CA 1
ATOM 675 C C . GLY A 1 90 ? -19.283 5.423 4.440 1.00 85.00 90 GLY A C 1
ATOM 676 O O . GLY A 1 90 ? -20.323 6.037 4.214 1.00 85.00 90 GLY A O 1
ATOM 677 N N . LYS A 1 91 ? -18.081 5.993 4.292 1.00 87.88 91 LYS A N 1
ATOM 678 C CA . LYS A 1 91 ? -17.876 7.313 3.675 1.00 87.88 91 LYS A CA 1
ATOM 679 C C . LYS A 1 91 ? -17.439 7.162 2.219 1.00 87.88 91 LYS A C 1
ATOM 681 O O . LYS A 1 91 ? -16.817 6.167 1.850 1.00 87.88 91 LYS A O 1
ATOM 686 N N . ASP A 1 92 ? -17.720 8.170 1.398 1.00 92.62 92 ASP A N 1
ATOM 687 C CA . ASP A 1 92 ? -17.314 8.164 -0.008 1.00 92.62 92 ASP A CA 1
ATOM 688 C C . ASP A 1 92 ? -15.785 8.057 -0.142 1.00 92.62 92 ASP A C 1
ATOM 690 O O . ASP A 1 92 ? -15.035 8.881 0.389 1.00 92.62 92 ASP A O 1
ATOM 694 N N . LEU A 1 93 ? -15.311 7.016 -0.831 1.00 89.69 93 LEU A N 1
ATOM 695 C CA . LEU A 1 93 ? -13.879 6.754 -0.976 1.00 89.69 93 LEU A CA 1
ATOM 696 C C . LEU A 1 93 ? -13.185 7.866 -1.769 1.00 89.69 93 LEU A C 1
ATOM 698 O O . LEU A 1 93 ? -12.055 8.232 -1.454 1.00 89.69 93 LEU A O 1
ATOM 702 N N . SER A 1 94 ? -13.846 8.431 -2.780 1.00 91.06 94 SER A N 1
ATOM 703 C CA . SER A 1 94 ? -13.233 9.452 -3.628 1.00 91.06 94 SER A CA 1
ATOM 704 C C . SER A 1 94 ? -12.946 10.738 -2.845 1.00 91.06 94 SER A C 1
ATOM 706 O O . SER A 1 94 ? -11.835 11.261 -2.920 1.00 91.06 94 SER A O 1
ATOM 708 N N . GLN A 1 95 ? -13.881 11.181 -2.001 1.00 93.12 95 GLN A N 1
ATOM 709 C CA . GLN A 1 95 ? -13.695 12.309 -1.087 1.00 93.12 95 GLN A CA 1
ATOM 710 C C . GLN A 1 95 ? -12.621 12.027 -0.035 1.00 93.12 95 GLN A C 1
ATOM 712 O O . GLN A 1 95 ? -11.880 12.926 0.361 1.00 93.12 95 GLN A O 1
ATOM 717 N N . GLN A 1 96 ? -12.516 10.779 0.425 1.00 92.56 96 GLN A N 1
ATOM 718 C CA . GLN A 1 96 ? -11.470 10.364 1.357 1.00 92.56 96 GLN A CA 1
ATOM 719 C C . GLN A 1 96 ? -10.074 10.474 0.744 1.00 92.56 96 GLN A C 1
ATOM 721 O O . GLN A 1 96 ? -9.187 11.055 1.364 1.00 92.56 96 GLN A O 1
ATOM 726 N N . LEU A 1 97 ? -9.897 9.991 -0.487 1.00 90.62 97 LEU A N 1
ATOM 727 C CA . LEU A 1 97 ? -8.611 9.997 -1.192 1.00 90.62 97 LEU A CA 1
ATOM 728 C C . LEU A 1 97 ? -8.114 11.400 -1.575 1.00 90.62 97 LEU A C 1
ATOM 730 O O . LEU A 1 97 ? -6.934 11.557 -1.878 1.00 90.62 97 LEU A O 1
ATOM 734 N N . GLN A 1 98 ? -8.981 12.418 -1.554 1.00 90.88 98 GLN A N 1
ATOM 735 C CA . GLN A 1 98 ? -8.586 13.812 -1.791 1.00 90.88 98 GLN A CA 1
ATOM 736 C C . GLN A 1 98 ? -7.983 14.503 -0.559 1.00 90.88 98 GLN A C 1
ATOM 738 O O . GLN A 1 98 ? -7.450 15.607 -0.676 1.00 90.88 98 GLN A O 1
ATOM 743 N N . ARG A 1 99 ? -8.047 13.881 0.623 1.00 88.38 99 ARG A N 1
ATOM 744 C CA . ARG A 1 99 ? -7.458 14.434 1.848 1.00 88.38 99 ARG A CA 1
ATOM 745 C C . ARG A 1 99 ? -5.929 14.303 1.819 1.00 88.38 99 ARG A C 1
ATOM 747 O O . ARG A 1 99 ? -5.410 13.319 1.285 1.00 88.38 99 ARG A O 1
ATOM 754 N N . PRO A 1 100 ? -5.187 15.242 2.429 1.00 86.19 100 PRO A N 1
ATOM 755 C CA . PRO A 1 100 ? -3.755 15.060 2.622 1.00 86.19 100 PRO A CA 1
ATOM 756 C C . PRO A 1 100 ? -3.489 13.840 3.526 1.00 86.19 100 PRO A C 1
ATOM 758 O O . PRO A 1 100 ? -4.235 13.618 4.483 1.00 86.19 100 PRO A O 1
ATOM 761 N N . PRO A 1 101 ? -2.445 13.038 3.246 1.00 83.75 101 PRO A N 1
ATOM 762 C CA . PRO A 1 101 ? -2.069 11.929 4.111 1.00 83.75 101 PRO A CA 1
ATOM 763 C C . PRO A 1 101 ? -1.548 12.457 5.453 1.00 83.75 101 PRO A C 1
ATOM 765 O O . PRO A 1 101 ? -0.765 13.406 5.501 1.00 83.75 101 PRO A O 1
ATOM 768 N N . ASN A 1 102 ? -1.957 11.808 6.538 1.00 80.31 102 ASN A N 1
ATOM 769 C CA . ASN A 1 102 ? -1.495 12.101 7.884 1.00 80.31 102 ASN A CA 1
ATOM 770 C C . ASN A 1 102 ? -0.063 11.596 8.068 1.00 80.31 102 ASN A C 1
ATOM 772 O O . ASN A 1 102 ? 0.271 10.462 7.714 1.00 80.31 102 ASN A O 1
ATOM 776 N N . PHE A 1 103 ? 0.776 12.431 8.670 1.00 71.00 103 PHE A N 1
ATOM 777 C CA . PHE A 1 103 ? 2.071 12.024 9.192 1.00 71.00 103 PHE A CA 1
ATOM 778 C C . PHE A 1 103 ? 1.960 11.998 10.713 1.00 71.00 103 PHE A C 1
ATOM 780 O O . PHE A 1 103 ? 1.855 13.045 11.349 1.00 71.00 103 PHE A O 1
ATOM 787 N N . SER A 1 104 ? 1.932 10.801 11.291 1.00 60.91 104 SER A N 1
ATOM 788 C CA . SER A 1 104 ? 1.886 10.620 12.739 1.00 60.91 104 SER A CA 1
ATOM 789 C C . SER A 1 104 ? 3.261 10.125 13.188 1.00 60.91 104 SER A C 1
ATOM 791 O O . SER A 1 104 ? 3.560 8.943 13.038 1.00 60.91 104 SER A O 1
ATOM 793 N N . PRO A 1 105 ? 4.144 11.005 13.692 1.00 55.47 105 PRO A N 1
ATOM 794 C CA . PRO A 1 105 ? 5.387 10.590 14.327 1.00 55.47 105 PRO A CA 1
ATOM 795 C C . PRO A 1 105 ? 5.098 10.082 15.743 1.00 55.47 105 PRO A C 1
ATOM 797 O O . PRO A 1 105 ? 4.181 10.547 16.419 1.00 55.47 105 PRO A O 1
ATOM 800 N N . ARG A 1 106 ? 5.852 9.076 16.199 1.00 49.44 106 ARG A N 1
ATOM 801 C CA . ARG A 1 106 ? 5.644 8.475 17.525 1.00 49.44 106 ARG A CA 1
ATOM 802 C C . ARG A 1 106 ? 6.142 9.486 18.556 1.00 49.44 106 ARG A C 1
ATOM 804 O O . ARG A 1 106 ? 7.349 9.647 18.691 1.00 49.44 106 ARG A O 1
ATOM 811 N N . MET A 1 107 ? 5.240 10.190 19.238 1.00 45.00 107 MET A N 1
ATOM 812 C CA . MET A 1 107 ? 5.618 10.979 20.410 1.00 45.00 107 MET A CA 1
ATOM 813 C C . MET A 1 107 ? 5.885 9.996 21.546 1.00 45.00 107 MET A C 1
ATOM 815 O O . MET A 1 107 ? 4.969 9.359 22.059 1.00 45.00 107 MET A O 1
ATOM 819 N N . VAL A 1 108 ? 7.163 9.794 21.851 1.00 46.53 108 VAL A N 1
ATOM 820 C CA . VAL A 1 108 ? 7.599 9.039 23.024 1.00 46.53 108 VAL A CA 1
ATOM 821 C C . VAL A 1 108 ? 7.502 10.011 24.205 1.00 46.53 108 VAL A C 1
ATOM 823 O O . VAL A 1 108 ? 8.161 11.050 24.169 1.00 46.53 108 VAL A O 1
ATOM 826 N N . SER A 1 109 ? 6.618 9.732 25.169 1.00 44.16 109 SER A N 1
ATOM 827 C CA . SER A 1 109 ? 6.620 10.380 26.493 1.00 44.16 109 SER A CA 1
ATOM 828 C C . SER A 1 109 ? 7.656 9.744 27.404 1.00 44.16 109 SER A C 1
ATOM 830 O O . SER A 1 109 ? 7.896 8.525 27.242 1.00 44.16 109 SER A O 1
#

Secondary structure (DSSP, 8-state):
-------EEEETTTEEEESHHHHHHHHHH--TT----S---TTS--EEEES-SGGGGGPPTT-EEEEEPPTT-------SS-EEEEEPTTS-HHHHHTSPPB-------

pLDDT: mean 83.4, std 12.03, range [38.72, 93.25]